Protein AF-A0A969KHF6-F1 (afdb_monomer)

Foldseek 3Di:
DAWDDDPDPVSVVVVVVVLVCQCVPPVNVVVVDDDPPDDDTDDDDPDDDDPVCPPVPDPVNVVVVVVVVVVVVPDDDDDDDDQKDKDFDDPDPPDTHHDPVIDMDGD

Structure (mmCIF, N/CA/C/O backbone):
data_AF-A0A969KHF6-F1
#
_entry.id   AF-A0A969KHF6-F1
#
loop_
_atom_site.group_PDB
_atom_site.id
_atom_site.type_symbol
_atom_site.label_atom_id
_atom_site.label_alt_id
_atom_site.label_comp_id
_atom_site.label_asym_id
_atom_site.label_entity_id
_atom_site.label_seq_id
_atom_site.pdbx_PDB_ins_code
_atom_site.Cartn_x
_atom_site.Cartn_y
_atom_site.Cartn_z
_atom_site.occupancy
_atom_site.B_iso_or_equiv
_atom_site.auth_seq_id
_atom_site.auth_comp_id
_atom_site.auth_asym_id
_atom_site.auth_atom_id
_atom_site.pdbx_PDB_model_num
ATOM 1 N N . MET A 1 1 ? -1.049 1.110 10.642 1.00 81.00 1 MET A N 1
ATOM 2 C CA . MET A 1 1 ? -1.145 1.164 9.164 1.00 81.00 1 MET A CA 1
ATOM 3 C C . MET A 1 1 ? -2.597 1.353 8.769 1.00 81.00 1 MET A C 1
ATOM 5 O O . MET A 1 1 ? -3.455 0.968 9.552 1.00 81.00 1 MET A O 1
ATOM 9 N N . ALA A 1 2 ? -2.856 1.926 7.597 1.00 85.62 2 ALA A N 1
ATOM 10 C CA . ALA A 1 2 ? -4.178 1.940 6.975 1.00 85.62 2 ALA A CA 1
ATOM 11 C C . ALA A 1 2 ? -4.185 0.934 5.820 1.00 85.62 2 ALA A C 1
ATOM 13 O O . ALA A 1 2 ? -3.369 1.057 4.907 1.00 85.62 2 ALA A O 1
ATOM 14 N N . CYS A 1 3 ? -5.050 -0.079 5.891 1.00 88.00 3 CYS A N 1
ATOM 15 C CA . CYS A 1 3 ? -5.207 -1.064 4.822 1.00 88.00 3 CYS A CA 1
ATOM 16 C C . CYS A 1 3 ? -6.025 -0.463 3.681 1.00 88.00 3 CYS A C 1
ATOM 18 O O . CYS A 1 3 ? -7.041 0.183 3.922 1.00 88.00 3 CYS A O 1
ATOM 20 N N . LEU A 1 4 ? -5.588 -0.703 2.449 1.00 87.81 4 LEU A N 1
ATOM 21 C CA . LEU A 1 4 ? -6.302 -0.311 1.244 1.00 87.81 4 LEU A CA 1
ATOM 22 C C . LEU A 1 4 ? -6.915 -1.552 0.603 1.00 87.81 4 LEU A C 1
ATOM 24 O O . LEU A 1 4 ? -6.277 -2.605 0.530 1.00 87.81 4 LEU A O 1
ATOM 28 N N . ILE A 1 5 ? -8.144 -1.404 0.124 1.00 87.62 5 ILE A N 1
ATOM 29 C CA . ILE A 1 5 ? -8.864 -2.439 -0.612 1.00 87.62 5 ILE A CA 1
ATOM 30 C C . ILE A 1 5 ? -9.067 -1.915 -2.040 1.00 87.62 5 ILE A C 1
ATOM 32 O O . ILE A 1 5 ? -9.450 -0.753 -2.195 1.00 87.62 5 ILE A O 1
ATOM 36 N N . PRO A 1 6 ? -8.782 -2.719 -3.078 1.00 89.19 6 PRO A N 1
ATOM 37 C CA . PRO A 1 6 ? -9.101 -2.364 -4.458 1.00 89.19 6 PRO A CA 1
ATOM 38 C C . PRO A 1 6 ? -10.593 -2.050 -4.617 1.00 89.19 6 PRO A C 1
ATOM 40 O O . PRO A 1 6 ? -11.431 -2.745 -4.043 1.00 89.19 6 PRO A O 1
ATOM 43 N N . ALA A 1 7 ? -10.927 -1.021 -5.398 1.00 89.38 7 ALA A N 1
ATOM 44 C CA . ALA A 1 7 ? -12.323 -0.669 -5.662 1.00 89.38 7 ALA A CA 1
ATOM 45 C C . ALA A 1 7 ? -13.006 -1.720 -6.553 1.00 89.38 7 ALA A C 1
ATOM 47 O O . ALA A 1 7 ? -14.187 -2.026 -6.370 1.00 89.38 7 ALA A O 1
ATOM 48 N N . HIS A 1 8 ? -12.250 -2.291 -7.494 1.00 90.44 8 HIS A N 1
ATOM 49 C CA . HIS A 1 8 ? -12.710 -3.315 -8.425 1.00 90.44 8 HIS A CA 1
ATOM 50 C C . HIS A 1 8 ? -11.723 -4.489 -8.515 1.00 90.44 8 HIS A C 1
ATOM 52 O O . HIS A 1 8 ? -10.535 -4.355 -8.214 1.00 90.44 8 HIS A O 1
ATOM 58 N N . GLU A 1 9 ? -12.205 -5.646 -8.978 1.00 88.88 9 GLU A N 1
ATOM 59 C CA . GLU A 1 9 ? -11.369 -6.839 -9.193 1.00 88.88 9 GLU A CA 1
ATOM 60 C C . GLU A 1 9 ? -10.245 -6.568 -10.209 1.00 88.88 9 GLU A C 1
ATOM 62 O O . GLU A 1 9 ? -9.101 -6.979 -10.016 1.00 88.88 9 GLU A O 1
ATOM 67 N N . ASP A 1 10 ? -10.536 -5.789 -11.254 1.00 90.81 10 ASP A N 1
ATOM 68 C CA . ASP A 1 10 ? -9.547 -5.425 -12.272 1.00 90.81 10 ASP A CA 1
ATOM 69 C C . ASP A 1 10 ? -8.395 -4.588 -11.689 1.00 90.81 10 ASP A C 1
ATOM 71 O O . ASP A 1 10 ? -7.244 -4.742 -12.104 1.00 90.81 10 ASP A O 1
ATOM 75 N N . ASP A 1 11 ? -8.662 -3.748 -10.681 1.00 89.00 11 ASP A N 1
ATOM 76 C CA . ASP A 1 11 ? -7.620 -2.979 -9.989 1.00 89.00 11 ASP A CA 1
ATOM 77 C C . ASP A 1 11 ? -6.678 -3.907 -9.216 1.00 89.00 11 ASP A C 1
ATOM 79 O O . ASP A 1 11 ? -5.454 -3.745 -9.257 1.00 89.00 11 ASP A O 1
ATOM 83 N N . TYR A 1 12 ? -7.239 -4.921 -8.548 1.00 88.25 12 TYR A N 1
ATOM 84 C CA . TYR A 1 12 ? -6.453 -5.952 -7.876 1.00 88.25 12 TYR A CA 1
ATOM 85 C C . TYR A 1 12 ? -5.559 -6.693 -8.874 1.00 88.25 12 TYR A C 1
ATOM 87 O O . TYR A 1 12 ? -4.352 -6.834 -8.649 1.00 88.25 12 TYR A O 1
ATOM 95 N N . GLN A 1 13 ? -6.129 -7.107 -10.007 1.00 88.25 13 GLN A N 1
ATOM 96 C CA . GLN A 1 13 ? -5.405 -7.857 -11.024 1.00 88.25 13 GLN A CA 1
ATOM 97 C C . GLN A 1 13 ? -4.267 -7.029 -11.644 1.00 88.25 13 GLN A C 1
ATOM 99 O O . GLN A 1 13 ? -3.144 -7.527 -11.754 1.00 88.25 13 GLN A O 1
ATOM 104 N N . ARG A 1 14 ? -4.491 -5.736 -11.933 1.00 88.69 14 ARG A N 1
ATOM 105 C CA . ARG A 1 14 ? -3.442 -4.807 -12.403 1.00 88.69 14 ARG A CA 1
ATOM 106 C C . ARG A 1 14 ? -2.274 -4.709 -11.420 1.00 88.69 14 ARG A C 1
ATOM 108 O O . ARG A 1 14 ? -1.115 -4.753 -11.835 1.00 88.69 14 ARG A O 1
ATOM 115 N N . ILE A 1 15 ? -2.557 -4.620 -10.119 1.00 86.81 15 ILE A N 1
ATOM 116 C CA . ILE A 1 15 ? -1.529 -4.585 -9.067 1.00 86.81 15 ILE A CA 1
ATOM 117 C C . ILE A 1 15 ? -0.751 -5.907 -9.013 1.00 86.81 15 ILE A C 1
ATOM 119 O O . ILE A 1 15 ? 0.481 -5.905 -8.900 1.00 86.81 15 ILE A O 1
ATOM 123 N N . VAL A 1 16 ? -1.445 -7.045 -9.093 1.00 86.12 16 VAL A N 1
ATOM 124 C CA . VAL A 1 16 ? -0.818 -8.373 -9.103 1.00 86.12 16 VAL A CA 1
ATOM 125 C C . VAL A 1 16 ? 0.107 -8.526 -10.308 1.00 86.12 16 VAL A C 1
ATOM 127 O O . VAL A 1 16 ? 1.248 -8.971 -10.148 1.00 86.12 16 VAL A O 1
ATOM 130 N N . ASP A 1 17 ? -0.344 -8.131 -11.494 1.00 87.12 17 ASP A N 1
ATOM 131 C CA . ASP A 1 17 ? 0.437 -8.267 -12.718 1.00 87.12 17 ASP A CA 1
ATOM 132 C C . ASP A 1 17 ? 1.631 -7.323 -12.741 1.00 87.12 17 ASP A C 1
ATOM 134 O O . ASP A 1 17 ? 2.731 -7.761 -13.072 1.00 87.12 17 ASP A O 1
ATOM 138 N N . LEU A 1 18 ? 1.485 -6.078 -12.290 1.00 85.44 18 LEU A N 1
ATOM 139 C CA . LEU A 1 18 ? 2.622 -5.179 -12.096 1.00 85.44 18 LEU A CA 1
ATOM 140 C C . LEU A 1 18 ? 3.691 -5.812 -11.194 1.00 85.44 18 LEU A C 1
ATOM 142 O O . LEU A 1 18 ? 4.869 -5.856 -11.551 1.00 85.44 18 LEU A O 1
ATOM 146 N N . ARG A 1 19 ? 3.289 -6.340 -10.031 1.00 84.31 19 ARG A N 1
ATOM 147 C CA . ARG A 1 19 ? 4.218 -6.999 -9.099 1.00 84.31 19 ARG A CA 1
ATOM 148 C C . ARG A 1 19 ? 4.912 -8.183 -9.759 1.00 84.31 19 ARG A C 1
ATOM 150 O O . ARG A 1 19 ? 6.110 -8.364 -9.561 1.00 84.31 19 ARG A O 1
ATOM 157 N N . ARG A 1 20 ? 4.189 -8.987 -10.546 1.00 83.19 20 ARG A N 1
ATOM 158 C CA . ARG A 1 20 ? 4.789 -10.078 -11.327 1.00 83.19 20 ARG A CA 1
ATOM 159 C C . ARG A 1 20 ? 5.846 -9.531 -12.284 1.00 83.19 20 ARG A C 1
ATOM 161 O O . ARG A 1 20 ? 6.966 -10.016 -12.237 1.00 83.19 20 ARG A O 1
ATOM 168 N N . HIS A 1 21 ? 5.544 -8.502 -13.070 1.00 84.00 21 HIS A N 1
ATOM 169 C CA . HIS A 1 21 ? 6.513 -7.919 -14.003 1.00 84.00 21 HIS A CA 1
ATOM 170 C C . HIS A 1 21 ? 7.76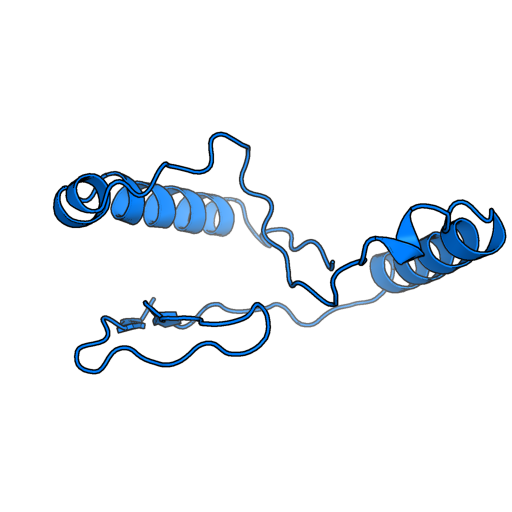4 -7.374 -13.302 1.00 84.00 21 HIS A C 1
ATOM 172 O O . HIS A 1 21 ? 8.858 -7.529 -13.831 1.00 84.00 21 HIS A O 1
ATOM 178 N N . ILE A 1 22 ? 7.630 -6.791 -12.106 1.00 81.62 22 ILE A N 1
ATOM 179 C CA . ILE A 1 22 ? 8.776 -6.314 -11.317 1.00 81.62 22 ILE A CA 1
ATOM 180 C C . ILE A 1 22 ? 9.616 -7.493 -10.806 1.00 81.62 22 ILE A C 1
ATOM 182 O O . ILE A 1 22 ? 10.827 -7.512 -11.001 1.00 81.62 22 ILE A O 1
ATOM 186 N N . TYR A 1 23 ? 8.994 -8.491 -10.171 1.00 78.19 23 TYR A N 1
ATOM 187 C CA . TYR A 1 23 ? 9.726 -9.602 -9.547 1.00 78.19 23 TYR A CA 1
ATOM 188 C C . TYR A 1 23 ? 10.222 -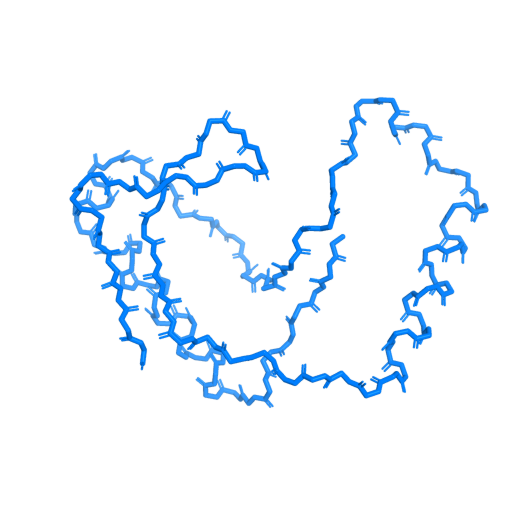10.666 -10.532 1.00 78.19 23 TYR A C 1
ATOM 190 O O . TYR A 1 23 ? 11.127 -11.413 -10.184 1.00 78.19 23 TYR A O 1
ATOM 198 N N . TYR A 1 24 ? 9.639 -10.767 -11.727 1.00 77.50 24 TYR A N 1
ATOM 199 C CA . TYR A 1 24 ? 10.116 -11.650 -12.800 1.00 77.50 24 TYR A CA 1
ATOM 200 C C . TYR A 1 24 ? 11.019 -10.922 -13.803 1.00 77.50 24 TYR A C 1
ATOM 202 O O . TYR A 1 24 ? 11.373 -11.490 -14.831 1.00 77.50 24 TYR A O 1
ATOM 210 N N . ASN A 1 25 ? 11.401 -9.673 -13.527 1.00 81.06 25 ASN A N 1
ATOM 211 C CA . ASN A 1 25 ? 12.410 -8.988 -14.316 1.00 81.06 25 ASN A CA 1
ATOM 212 C C . ASN A 1 25 ? 13.802 -9.523 -13.950 1.00 81.06 25 ASN A C 1
ATOM 214 O O . ASN A 1 25 ? 14.221 -9.409 -12.797 1.00 81.06 25 ASN A O 1
ATOM 218 N N . ASP A 1 26 ? 14.533 -10.053 -14.931 1.00 77.12 26 ASP A N 1
ATOM 219 C CA . ASP A 1 26 ? 15.855 -10.657 -14.716 1.00 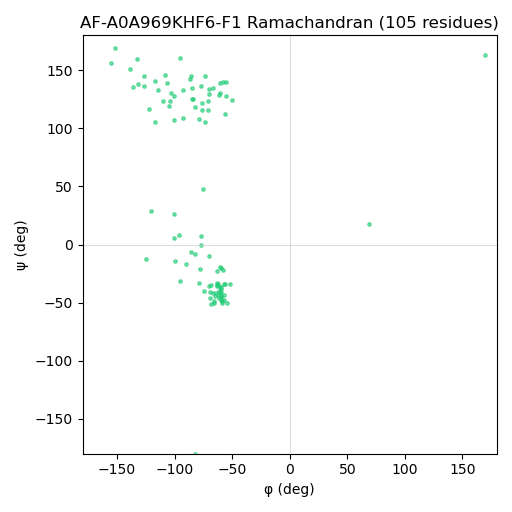77.12 26 ASP A CA 1
ATOM 220 C C . ASP A 1 26 ? 16.855 -9.697 -14.054 1.00 77.12 26 ASP A C 1
ATOM 222 O O . ASP A 1 26 ? 17.652 -10.118 -13.216 1.00 77.12 26 ASP A O 1
ATOM 226 N N . ASN A 1 27 ? 16.774 -8.393 -14.348 1.00 76.31 27 ASN A N 1
ATOM 227 C CA . ASN A 1 27 ? 17.646 -7.399 -13.719 1.00 76.31 27 ASN A CA 1
ATOM 228 C C . ASN A 1 27 ? 17.325 -7.225 -12.230 1.00 76.31 27 ASN A C 1
ATOM 230 O O . ASN A 1 27 ? 18.233 -7.019 -11.435 1.00 76.31 27 ASN A O 1
ATOM 234 N N . ILE A 1 28 ? 16.051 -7.324 -11.838 1.00 74.38 28 ILE A N 1
ATOM 235 C CA . ILE A 1 28 ? 15.624 -7.234 -10.434 1.00 74.38 28 ILE A CA 1
ATOM 236 C C . ILE A 1 28 ? 15.985 -8.515 -9.677 1.00 74.38 28 ILE A C 1
ATOM 238 O O . ILE A 1 28 ? 16.467 -8.442 -8.546 1.00 74.38 28 ILE A O 1
ATOM 242 N N . LEU A 1 29 ? 15.822 -9.682 -10.307 1.00 72.94 29 LEU A N 1
ATOM 243 C CA . LEU A 1 29 ? 16.251 -10.962 -9.737 1.00 72.94 29 LEU A CA 1
ATOM 244 C C . LEU A 1 29 ? 17.768 -11.003 -9.512 1.00 72.94 29 LEU A C 1
ATOM 246 O O . LEU A 1 29 ? 18.219 -11.471 -8.467 1.00 72.94 29 LEU A O 1
ATOM 250 N N . ALA A 1 30 ? 18.554 -10.456 -10.444 1.00 73.50 30 ALA A N 1
ATOM 251 C CA . ALA A 1 30 ? 20.009 -10.369 -10.329 1.00 73.50 30 ALA A CA 1
ATOM 252 C C . ALA A 1 30 ? 20.481 -9.496 -9.151 1.00 73.50 30 ALA A C 1
ATOM 254 O O . ALA A 1 30 ? 21.587 -9.695 -8.651 1.00 73.50 30 ALA A O 1
ATOM 255 N N . LEU A 1 31 ? 19.645 -8.571 -8.665 1.00 74.81 31 LEU A N 1
ATOM 256 C CA . LEU A 1 31 ? 19.928 -7.768 -7.469 1.00 74.81 31 LEU A CA 1
ATOM 257 C C . LEU A 1 31 ? 1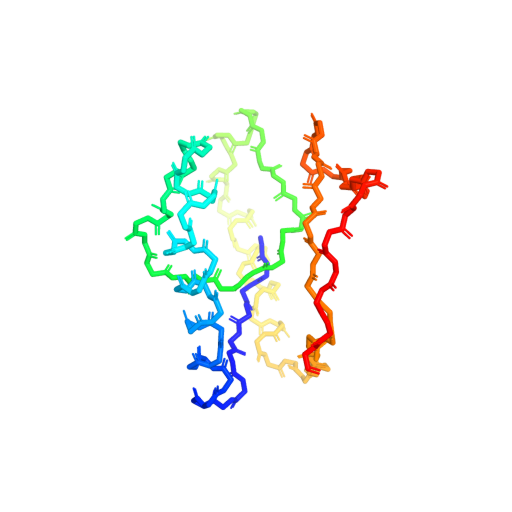9.726 -8.549 -6.156 1.00 74.81 31 LEU A C 1
ATOM 259 O O . LEU A 1 31 ? 19.924 -7.985 -5.082 1.00 74.81 31 LEU A O 1
ATOM 263 N N . GLY A 1 32 ? 19.319 -9.824 -6.215 1.00 67.88 32 GLY A N 1
ATOM 264 C CA . GLY A 1 32 ? 19.056 -10.647 -5.030 1.00 67.88 32 GLY A CA 1
ATOM 265 C C . GLY A 1 32 ? 17.818 -10.203 -4.246 1.00 67.88 32 GLY A C 1
ATOM 266 O O . GLY A 1 32 ? 17.668 -10.553 -3.078 1.00 67.88 32 GLY A O 1
ATOM 267 N N . ILE A 1 33 ? 16.936 -9.412 -4.868 1.00 71.25 33 ILE A N 1
ATOM 268 C CA . ILE A 1 33 ? 15.710 -8.922 -4.237 1.00 71.25 33 ILE A CA 1
ATOM 269 C C . ILE A 1 33 ? 14.724 -10.086 -4.144 1.00 71.25 33 ILE A C 1
ATOM 271 O O . ILE A 1 33 ? 14.120 -10.501 -5.135 1.00 71.25 33 ILE A O 1
ATOM 275 N N . GLU A 1 34 ? 14.547 -10.618 -2.939 1.00 65.44 34 GLU A N 1
ATOM 276 C CA . GLU A 1 34 ? 13.578 -11.679 -2.706 1.00 65.44 34 GLU A CA 1
ATOM 277 C C . GLU A 1 34 ? 12.141 -11.156 -2.821 1.00 65.44 34 GLU A C 1
ATOM 279 O O . GLU A 1 34 ? 11.754 -10.124 -2.261 1.00 65.44 34 GLU A O 1
ATOM 284 N N . LYS A 1 35 ? 11.310 -11.913 -3.541 1.00 64.38 35 LYS A N 1
ATOM 285 C CA . LYS A 1 35 ? 9.872 -11.669 -3.615 1.00 64.38 35 LYS A CA 1
ATOM 286 C C . LYS A 1 35 ? 9.271 -11.795 -2.216 1.00 64.38 35 LYS A C 1
ATOM 288 O O . LYS A 1 35 ? 9.414 -12.835 -1.574 1.00 64.38 35 LYS A O 1
ATOM 293 N N . GLN A 1 36 ? 8.505 -10.791 -1.784 1.00 61.16 36 GLN A N 1
ATOM 294 C CA . GLN A 1 36 ? 7.641 -10.951 -0.613 1.00 61.16 36 GLN A CA 1
ATOM 295 C C . GLN A 1 36 ? 6.700 -12.141 -0.856 1.00 61.16 36 GLN A C 1
ATOM 297 O O . GLN A 1 36 ? 5.849 -12.103 -1.746 1.00 61.16 36 GLN A O 1
ATOM 302 N N . ARG A 1 37 ? 6.895 -13.215 -0.083 1.00 50.50 37 ARG A N 1
ATOM 303 C CA . ARG A 1 37 ? 6.209 -14.511 -0.230 1.00 50.50 37 ARG A CA 1
ATOM 304 C C . ARG A 1 37 ? 4.722 -14.490 0.147 1.00 50.50 37 ARG A C 1
ATOM 306 O O . ARG A 1 37 ? 4.032 -15.466 -0.124 1.00 50.50 37 ARG A O 1
ATOM 313 N N . ASN A 1 38 ? 4.238 -13.409 0.754 1.00 56.00 38 ASN A N 1
ATOM 314 C CA . ASN A 1 38 ? 2.886 -13.321 1.304 1.00 56.00 38 ASN A CA 1
ATOM 315 C C . ASN A 1 38 ? 1.890 -12.677 0.330 1.00 56.00 38 ASN A C 1
ATOM 317 O O . ASN A 1 38 ? 2.271 -11.943 -0.586 1.00 56.00 38 ASN A O 1
ATOM 321 N N . ASN A 1 39 ? 0.600 -12.920 0.584 1.00 67.31 39 ASN A N 1
ATOM 322 C CA . ASN A 1 39 ? -0.501 -12.179 -0.027 1.00 67.31 39 ASN A CA 1
ATOM 323 C C . ASN A 1 39 ? -0.239 -10.678 0.141 1.00 67.31 39 ASN A C 1
ATOM 325 O O . ASN A 1 39 ? 0.015 -10.203 1.249 1.00 67.31 39 ASN A O 1
ATOM 329 N N . PHE A 1 40 ? -0.235 -9.943 -0.970 1.00 74.81 40 PHE A N 1
ATOM 330 C CA . PHE A 1 40 ? -0.000 -8.509 -0.931 1.00 74.81 40 PHE A CA 1
ATOM 331 C C . PHE A 1 40 ? -1.203 -7.809 -0.305 1.00 74.81 40 PHE A C 1
ATOM 333 O O . PHE A 1 40 ? -2.284 -7.804 -0.886 1.00 74.81 40 PHE A O 1
ATOM 340 N N . THR A 1 41 ? -0.983 -7.185 0.848 1.00 82.81 41 THR A N 1
ATOM 341 C CA . THR A 1 41 ? -1.938 -6.257 1.451 1.00 82.81 41 THR A CA 1
ATOM 342 C C . THR A 1 41 ? -1.467 -4.843 1.157 1.00 82.81 41 THR A C 1
ATOM 344 O O . THR A 1 41 ? -0.474 -4.388 1.734 1.00 82.81 41 THR A O 1
ATOM 347 N N . ALA A 1 42 ? -2.159 -4.151 0.251 1.00 85.94 42 ALA A N 1
ATOM 348 C CA . ALA A 1 42 ? -1.911 -2.738 0.001 1.00 85.94 42 ALA A CA 1
ATOM 349 C C . ALA A 1 42 ? -2.167 -1.947 1.291 1.00 85.94 42 ALA A C 1
ATOM 351 O O . ALA A 1 42 ? -3.186 -2.135 1.955 1.00 85.94 42 ALA A O 1
ATOM 352 N N . HIS A 1 43 ? -1.225 -1.095 1.685 1.00 89.56 43 HIS A N 1
ATOM 353 C CA . HIS A 1 43 ? -1.365 -0.290 2.890 1.00 89.56 43 HIS A CA 1
ATOM 354 C C . HIS A 1 43 ? -0.526 0.980 2.824 1.00 89.56 43 HIS A C 1
ATOM 356 O O . HIS A 1 43 ? 0.493 1.036 2.138 1.00 89.56 43 HIS A O 1
ATOM 362 N N . ILE A 1 44 ? -0.945 1.977 3.599 1.00 89.56 44 ILE A N 1
ATOM 363 C CA . ILE A 1 44 ? -0.160 3.171 3.895 1.00 89.56 44 ILE A CA 1
ATOM 364 C C . ILE A 1 44 ? 0.377 3.030 5.319 1.00 89.56 44 ILE A C 1
ATOM 366 O O . ILE A 1 44 ? -0.375 2.838 6.287 1.00 89.56 44 ILE A O 1
ATOM 370 N N . THR A 1 45 ? 1.697 3.110 5.462 1.00 91.06 45 THR A N 1
ATOM 371 C CA . THR A 1 45 ? 2.328 3.108 6.780 1.00 91.06 45 THR A CA 1
ATOM 372 C C . THR A 1 45 ? 2.160 4.471 7.436 1.00 91.06 45 THR A C 1
ATOM 374 O O . THR A 1 45 ? 2.685 5.468 6.959 1.00 91.06 45 THR A O 1
ATOM 377 N N . LEU A 1 46 ? 1.432 4.499 8.554 1.00 89.75 46 LEU A N 1
ATOM 378 C CA . LEU A 1 46 ? 1.206 5.712 9.353 1.00 89.75 46 LEU A CA 1
ATOM 379 C C . LEU A 1 46 ? 2.268 5.910 10.446 1.00 89.75 46 LEU A C 1
ATOM 381 O O . LEU A 1 46 ? 2.391 6.990 11.008 1.00 89.75 46 LEU A O 1
ATOM 385 N N . GLY A 1 47 ? 3.012 4.855 10.773 1.00 87.38 47 GLY A N 1
ATOM 386 C CA . GLY A 1 47 ? 4.014 4.849 11.829 1.00 87.38 47 GLY A CA 1
ATOM 387 C C . GLY A 1 47 ? 4.498 3.433 12.117 1.00 87.38 47 GLY A C 1
ATOM 388 O O . GLY A 1 47 ? 3.844 2.457 11.735 1.00 87.38 47 GLY A O 1
ATOM 389 N N . TYR A 1 48 ? 5.638 3.343 12.795 1.00 84.69 48 TYR A N 1
ATOM 390 C CA . TYR A 1 48 ? 6.242 2.093 13.242 1.00 84.69 48 TYR A CA 1
ATOM 391 C C . TYR A 1 48 ? 6.289 2.068 14.766 1.00 84.69 48 TYR A C 1
ATOM 393 O O . TYR A 1 48 ? 6.572 3.078 15.407 1.00 84.69 48 TYR A O 1
ATOM 401 N N . PHE A 1 49 ? 6.024 0.900 15.334 1.00 84.00 49 PHE A N 1
ATOM 402 C CA . PHE A 1 49 ? 6.218 0.647 16.753 1.00 84.00 49 PHE A CA 1
ATOM 403 C C . PHE A 1 49 ? 7.683 0.261 16.992 1.00 84.00 49 PHE A C 1
ATOM 405 O O . PHE A 1 49 ? 8.192 -0.644 16.335 1.00 84.00 49 PHE A O 1
ATOM 412 N N . GLY A 1 50 ? 8.364 0.979 17.890 1.00 80.31 50 GLY A N 1
ATOM 413 C CA . GLY A 1 50 ? 9.716 0.631 18.344 1.00 80.31 50 GLY A CA 1
ATOM 414 C C . GLY A 1 50 ? 9.701 -0.428 19.449 1.00 80.31 50 GLY A C 1
ATOM 415 O O . GLY A 1 50 ? 8.637 -0.855 19.884 1.00 80.31 50 GLY A O 1
ATOM 416 N N . GLU A 1 51 ? 10.869 -0.829 19.950 1.00 77.75 51 GLU A N 1
ATOM 417 C CA . GLU A 1 51 ? 10.977 -1.848 21.012 1.00 77.75 51 GLU A CA 1
ATOM 418 C C . GLU A 1 51 ? 10.200 -1.476 22.286 1.00 77.75 51 GLU A C 1
ATOM 420 O O . GLU A 1 51 ? 9.570 -2.334 22.900 1.00 77.75 51 GLU A O 1
ATOM 425 N N . GLU A 1 52 ? 10.126 -0.184 22.612 1.00 72.50 52 GLU A N 1
ATOM 426 C CA . GLU A 1 52 ? 9.350 0.371 23.736 1.00 72.50 52 GLU A CA 1
ATOM 427 C C . GLU A 1 52 ? 7.839 0.084 23.640 1.00 72.50 52 GLU A C 1
ATOM 429 O O . GLU A 1 52 ? 7.108 0.120 24.631 1.00 72.50 52 GLU A O 1
ATOM 434 N N . ALA A 1 53 ? 7.348 -0.229 22.438 1.00 71.31 53 ALA A N 1
ATOM 435 C CA . ALA A 1 53 ? 5.952 -0.552 22.186 1.00 71.31 53 ALA A CA 1
ATOM 436 C C . ALA A 1 53 ? 5.591 -2.012 22.498 1.00 71.31 53 ALA A C 1
ATOM 438 O O . ALA A 1 53 ? 4.411 -2.354 22.480 1.00 71.31 53 ALA A O 1
ATOM 439 N N . SER A 1 54 ? 6.567 -2.872 22.803 1.00 65.50 54 SER A N 1
ATOM 440 C CA . SER A 1 54 ? 6.333 -4.285 23.152 1.00 65.50 54 SER A CA 1
ATOM 441 C C . SER A 1 54 ? 5.449 -4.466 24.395 1.00 65.50 54 SER A C 1
ATOM 443 O O . SER A 1 54 ? 4.811 -5.502 24.556 1.00 65.50 54 SER A O 1
ATOM 445 N N . ASN A 1 55 ? 5.332 -3.425 25.226 1.00 67.44 55 ASN A N 1
ATOM 446 C CA . ASN A 1 55 ? 4.438 -3.381 26.383 1.00 67.44 55 ASN A CA 1
ATOM 447 C C . ASN A 1 55 ? 3.135 -2.592 26.138 1.00 67.44 55 ASN A C 1
ATOM 449 O O . ASN A 1 55 ? 2.337 -2.430 27.064 1.00 67.44 55 ASN A O 1
ATOM 453 N N . LEU A 1 56 ? 2.865 -2.122 24.909 1.00 68.56 56 LEU A N 1
ATOM 454 C CA . LEU A 1 56 ? 1.599 -1.471 24.525 1.00 68.56 56 LEU A CA 1
ATOM 455 C C . LEU A 1 56 ? 0.462 -2.498 24.356 1.00 68.56 56 LEU A C 1
ATOM 457 O O . LEU A 1 56 ? -0.299 -2.472 23.394 1.00 68.56 56 LEU A O 1
ATOM 461 N N . HIS A 1 57 ? 0.308 -3.392 25.327 1.00 67.00 57 HIS A N 1
ATOM 462 C CA . HIS A 1 57 ? -0.832 -4.299 25.453 1.00 67.00 57 HIS A CA 1
ATOM 463 C C . 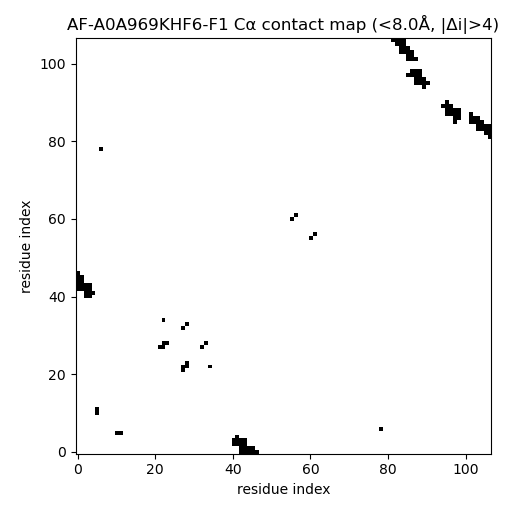HIS A 1 57 ? -1.836 -3.792 26.493 1.00 67.00 57 HIS A C 1
ATOM 465 O O . HIS A 1 57 ? -2.562 -4.572 27.101 1.00 67.00 57 HIS A O 1
ATOM 471 N N . SER A 1 58 ? -1.889 -2.476 26.723 1.00 78.69 58 SER A N 1
ATOM 472 C CA . SER A 1 58 ? -2.958 -1.923 27.551 1.00 78.69 58 SER A CA 1
ATOM 473 C C . SER A 1 58 ? -4.281 -2.024 26.792 1.00 78.69 58 SER A C 1
ATOM 475 O O . SER A 1 58 ? -4.384 -1.594 25.641 1.00 78.69 58 SER A O 1
ATOM 477 N N . GLU A 1 59 ? -5.311 -2.570 27.438 1.00 84.06 59 GLU A N 1
ATOM 478 C CA . GLU A 1 59 ? -6.663 -2.661 26.867 1.00 84.06 59 GLU A CA 1
ATOM 479 C C . GLU A 1 59 ? -7.157 -1.300 26.359 1.00 84.06 59 GLU A C 1
ATOM 481 O O . GLU A 1 59 ? -7.817 -1.213 25.327 1.00 84.06 59 GLU A O 1
ATOM 486 N N . ASN A 1 60 ? -6.770 -0.212 27.033 1.00 85.88 60 ASN A N 1
ATOM 487 C CA . ASN A 1 60 ? -7.091 1.154 26.626 1.00 85.88 60 ASN A CA 1
ATOM 488 C C . ASN A 1 60 ? -6.541 1.508 25.241 1.00 85.88 60 ASN A C 1
ATOM 490 O O . ASN A 1 60 ? -7.245 2.143 24.453 1.00 85.88 60 ASN A O 1
ATOM 494 N N . PHE A 1 61 ? -5.307 1.107 24.930 1.00 86.06 61 PHE A N 1
ATOM 495 C CA . PHE A 1 61 ? -4.706 1.365 23.626 1.00 86.06 61 PHE A CA 1
ATOM 496 C C . PHE A 1 61 ? -5.449 0.604 22.526 1.00 86.06 61 PHE A C 1
ATOM 498 O O . PHE A 1 61 ? -5.901 1.217 21.559 1.00 86.06 61 PHE A O 1
ATOM 505 N N . LEU A 1 62 ? -5.668 -0.701 22.717 1.00 87.62 62 LEU A N 1
ATOM 506 C CA . LEU A 1 62 ? -6.395 -1.539 21.760 1.00 87.62 62 LEU A CA 1
ATOM 507 C C . LEU A 1 62 ? -7.825 -1.032 21.532 1.00 87.62 62 LEU A C 1
ATOM 509 O O . LEU A 1 62 ? -8.242 -0.869 20.388 1.00 87.62 62 LEU A O 1
ATOM 513 N N . ASN A 1 63 ? -8.537 -0.679 22.605 1.00 91.75 63 ASN A N 1
ATOM 514 C CA . ASN A 1 63 ? -9.879 -0.102 22.525 1.00 91.75 63 ASN A CA 1
ATOM 515 C C . ASN A 1 63 ? -9.895 1.248 21.799 1.00 91.75 63 ASN A C 1
ATOM 517 O O . ASN A 1 63 ? -10.858 1.567 21.104 1.00 91.75 63 ASN A O 1
ATOM 521 N N . THR A 1 64 ? -8.848 2.059 21.954 1.00 91.19 64 THR A N 1
ATOM 522 C CA . THR A 1 64 ? -8.733 3.340 21.246 1.00 91.19 64 THR A CA 1
ATOM 523 C C . THR A 1 64 ? -8.519 3.117 19.753 1.00 91.19 64 THR A C 1
ATOM 525 O O . THR A 1 64 ? -9.219 3.726 18.946 1.00 91.19 64 THR A O 1
ATOM 528 N N . ILE A 1 65 ? -7.612 2.211 19.379 1.00 89.62 65 ILE A N 1
ATOM 529 C CA . ILE A 1 65 ? -7.364 1.859 17.976 1.00 89.62 65 ILE A CA 1
ATOM 530 C C . ILE A 1 65 ? -8.616 1.255 17.329 1.00 89.62 65 ILE A C 1
ATOM 532 O O . ILE A 1 65 ? -8.969 1.668 16.227 1.00 89.62 65 ILE A O 1
ATOM 536 N N . ALA A 1 66 ? -9.329 0.359 18.019 1.00 90.94 66 ALA A N 1
ATOM 537 C CA . ALA A 1 66 ? -10.581 -0.221 17.532 1.00 90.94 66 ALA A CA 1
ATOM 538 C C . ALA A 1 66 ? -11.640 0.860 17.261 1.00 90.94 66 ALA A C 1
ATOM 540 O O . ALA A 1 66 ? -12.162 0.946 16.158 1.00 90.94 66 ALA A O 1
ATOM 541 N N . LYS A 1 67 ? -11.863 1.779 18.211 1.00 93.94 67 LYS A N 1
ATOM 542 C CA . LYS A 1 67 ? -12.809 2.895 18.029 1.00 93.94 67 LYS A CA 1
ATOM 543 C C . LYS A 1 67 ? -12.440 3.815 16.869 1.00 93.94 67 LYS A C 1
ATOM 545 O O . LYS A 1 67 ? -13.329 4.359 16.219 1.00 93.94 67 LYS A O 1
ATOM 550 N N . ILE A 1 68 ? -11.146 4.055 16.646 1.00 91.75 68 ILE A N 1
ATOM 551 C CA . ILE A 1 68 ? -10.690 4.829 15.487 1.00 91.75 68 ILE A CA 1
ATOM 552 C C . ILE A 1 68 ? -11.017 4.056 14.211 1.00 91.75 68 ILE A C 1
ATOM 554 O O . ILE A 1 68 ? -11.616 4.635 13.312 1.00 91.75 68 ILE A O 1
ATOM 558 N N . ASN A 1 69 ? -10.675 2.767 14.153 1.00 90.50 69 ASN A N 1
ATOM 559 C CA . ASN A 1 69 ? -10.948 1.916 13.001 1.00 90.50 69 ASN A CA 1
ATOM 560 C C . ASN A 1 69 ? -12.442 1.871 12.658 1.00 90.50 69 ASN A C 1
ATOM 562 O O . ASN A 1 69 ? -12.785 2.120 11.511 1.00 90.50 69 ASN A O 1
ATOM 566 N N . ASP A 1 70 ? -13.319 1.651 13.639 1.00 91.50 70 ASP A N 1
ATOM 567 C CA . ASP A 1 70 ? -14.771 1.584 13.425 1.00 91.50 70 ASP A CA 1
ATOM 568 C C . ASP A 1 70 ? -15.310 2.897 12.841 1.00 91.50 70 ASP A C 1
ATOM 570 O O . ASP A 1 70 ? -16.022 2.904 11.843 1.00 91.50 70 ASP A O 1
ATOM 574 N N . ARG A 1 71 ? -14.872 4.041 13.388 1.00 90.50 71 ARG A N 1
ATOM 575 C CA . ARG A 1 71 ? -15.243 5.362 12.853 1.00 90.50 71 ARG A CA 1
ATOM 576 C C . ARG A 1 71 ? -14.759 5.589 11.427 1.00 90.50 71 ARG A C 1
ATOM 578 O O . ARG A 1 71 ? -15.393 6.340 10.697 1.00 90.50 71 ARG A O 1
ATOM 585 N N . GLN A 1 72 ? -13.601 5.040 11.066 1.00 87.31 72 GLN A N 1
ATOM 586 C CA . GLN A 1 72 ? -13.092 5.153 9.703 1.00 87.31 72 GLN A CA 1
ATOM 587 C C . GLN A 1 72 ? -13.782 4.159 8.765 1.00 87.31 72 GLN A C 1
ATOM 589 O O . GLN A 1 72 ? -13.978 4.498 7.609 1.00 87.31 72 GLN A O 1
ATOM 594 N N . ALA A 1 73 ? -14.177 2.974 9.229 1.00 84.44 73 ALA A N 1
ATOM 595 C CA . ALA A 1 73 ? -14.857 1.980 8.401 1.00 84.44 73 ALA A CA 1
ATOM 596 C C . ALA A 1 73 ? -16.217 2.481 7.884 1.00 84.44 73 ALA A C 1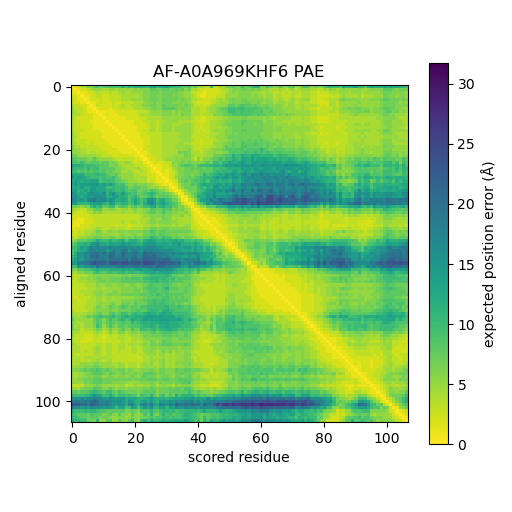
ATOM 598 O O . ALA A 1 73 ? -16.566 2.209 6.740 1.00 84.44 73 ALA A O 1
ATOM 599 N N . ASP A 1 74 ? -16.933 3.257 8.701 1.00 83.50 74 ASP A N 1
ATOM 600 C CA . ASP A 1 74 ? -18.236 3.834 8.344 1.00 83.50 74 ASP A CA 1
ATOM 601 C C . ASP A 1 74 ? -18.135 5.166 7.575 1.00 83.50 74 ASP A C 1
ATOM 603 O O . ASP A 1 74 ? -19.150 5.719 7.146 1.00 83.50 74 ASP A O 1
ATOM 607 N N . ALA A 1 75 ? -16.931 5.724 7.424 1.00 85.81 75 ALA A N 1
ATOM 608 C CA . ALA A 1 75 ? -16.728 6.997 6.743 1.00 85.81 75 ALA A CA 1
ATOM 609 C C . ALA A 1 75 ? -16.557 6.807 5.229 1.00 85.81 75 ALA A C 1
ATOM 611 O O . ALA A 1 75 ? -15.884 5.884 4.771 1.00 85.81 75 ALA A O 1
ATOM 612 N N . GLU A 1 76 ? -17.110 7.731 4.441 1.00 85.44 76 GLU A N 1
ATOM 613 C CA . GLU A 1 76 ? -16.757 7.839 3.026 1.00 85.44 76 GLU A CA 1
ATOM 614 C C . GLU A 1 76 ? -15.335 8.389 2.895 1.00 85.44 76 GLU A C 1
ATOM 616 O O . GLU A 1 76 ? -15.022 9.478 3.384 1.00 85.44 76 GLU A O 1
ATOM 621 N N . HIS A 1 77 ? -14.475 7.636 2.210 1.00 83.44 77 HIS A N 1
ATOM 622 C CA . HIS A 1 77 ? -13.106 8.045 1.912 1.00 83.44 77 HIS A CA 1
ATOM 623 C C . HIS A 1 77 ? -12.951 8.370 0.433 1.00 83.44 77 HIS A C 1
ATOM 625 O O . HIS A 1 77 ? -13.557 7.704 -0.410 1.00 83.44 77 HIS A O 1
ATOM 631 N N . PRO A 1 78 ? -12.103 9.351 0.086 1.00 84.31 78 PRO A N 1
ATOM 632 C CA . PRO A 1 78 ? -11.725 9.548 -1.300 1.00 84.31 78 PRO A CA 1
ATOM 633 C C . PRO A 1 78 ? -11.021 8.293 -1.830 1.00 84.31 78 PRO A C 1
ATOM 635 O O . PRO A 1 78 ? -10.179 7.696 -1.155 1.00 84.31 78 PRO A O 1
ATOM 638 N N . ALA A 1 79 ? -11.346 7.913 -3.063 1.00 87.69 79 ALA A N 1
ATOM 639 C CA . ALA A 1 79 ? -10.622 6.857 -3.751 1.00 87.69 79 ALA A CA 1
ATOM 640 C C . ALA A 1 79 ? -9.184 7.313 -4.041 1.00 87.69 79 ALA A C 1
ATOM 642 O O . ALA A 1 79 ? -8.951 8.421 -4.530 1.00 87.69 79 ALA A O 1
ATOM 643 N N . PHE A 1 80 ? -8.216 6.440 -3.773 1.00 88.81 80 PHE A N 1
ATOM 644 C CA . PHE A 1 80 ? -6.834 6.659 -4.185 1.00 88.81 80 PHE A CA 1
ATOM 645 C C . PHE A 1 80 ? -6.650 6.164 -5.616 1.00 88.81 80 PHE A C 1
ATOM 647 O O . PHE A 1 80 ? -6.915 5.001 -5.911 1.00 88.81 80 PHE A O 1
ATOM 654 N N . THR A 1 81 ? -6.154 7.036 -6.491 1.00 90.19 81 THR A N 1
ATOM 655 C CA . THR A 1 81 ? -5.745 6.658 -7.848 1.00 90.19 81 THR A CA 1
ATOM 656 C C . THR A 1 81 ? -4.227 6.582 -7.899 1.00 90.19 81 THR A C 1
ATOM 658 O O . THR A 1 81 ? -3.540 7.498 -7.449 1.00 90.19 81 THR A O 1
ATOM 661 N N . ILE A 1 82 ? -3.695 5.480 -8.427 1.00 88.06 82 ILE A N 1
ATOM 662 C CA . ILE A 1 82 ? -2.256 5.325 -8.649 1.00 88.06 82 ILE A CA 1
ATOM 663 C C . ILE A 1 82 ? -1.964 5.787 -10.074 1.00 88.06 82 ILE A C 1
ATOM 665 O O . ILE A 1 82 ? -2.340 5.118 -11.032 1.00 88.06 82 ILE A O 1
ATOM 669 N N . GLU A 1 83 ? -1.301 6.930 -10.207 1.00 89.44 83 GLU A N 1
ATOM 670 C CA . GLU A 1 83 ? -0.933 7.500 -11.511 1.00 89.44 83 GLU A CA 1
ATOM 671 C C . GLU A 1 83 ? 0.494 7.128 -11.923 1.00 89.44 83 GLU A C 1
ATOM 673 O O . GLU A 1 83 ? 0.808 6.999 -13.108 1.00 89.44 83 GLU A O 1
ATOM 678 N N . THR A 1 84 ? 1.377 6.962 -10.937 1.00 88.38 84 THR A N 1
ATOM 679 C CA . THR A 1 84 ? 2.798 6.706 -11.155 1.00 88.38 84 THR A CA 1
ATOM 680 C C . THR A 1 84 ? 3.341 5.663 -10.196 1.00 88.38 84 THR A C 1
ATOM 682 O O . THR A 1 84 ? 2.887 5.504 -9.062 1.00 88.38 84 THR A O 1
ATOM 685 N N . ILE A 1 85 ? 4.361 4.954 -10.669 1.00 85.62 85 ILE A N 1
ATOM 686 C CA . ILE A 1 85 ? 5.187 4.053 -9.874 1.00 85.62 85 ILE A CA 1
ATOM 687 C C . ILE A 1 85 ? 6.637 4.452 -10.089 1.00 85.62 85 ILE A C 1
ATOM 689 O O . ILE A 1 85 ? 7.069 4.691 -11.218 1.00 85.62 85 ILE A O 1
ATOM 693 N N . GLU A 1 86 ? 7.399 4.501 -9.003 1.00 87.12 86 GLU A N 1
ATOM 694 C CA . GLU A 1 86 ? 8.776 4.972 -9.024 1.00 87.12 86 GLU A CA 1
ATOM 695 C C . GLU A 1 86 ? 9.704 4.015 -8.288 1.00 87.12 86 GLU A C 1
ATOM 697 O O . GLU A 1 86 ? 9.399 3.540 -7.192 1.00 87.12 86 GLU A O 1
ATOM 702 N N . LEU A 1 87 ? 10.881 3.789 -8.871 1.00 84.44 87 LEU A N 1
ATOM 703 C CA . LEU A 1 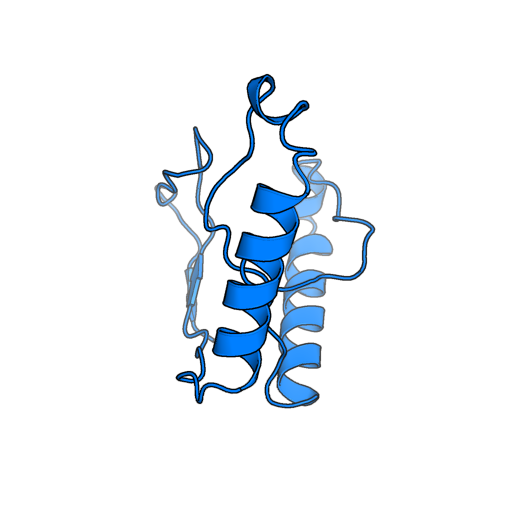87 ? 11.993 3.172 -8.166 1.00 84.44 87 LEU A CA 1
ATOM 704 C C . LEU A 1 87 ? 12.727 4.233 -7.335 1.00 84.44 87 LEU A C 1
ATOM 706 O O . LEU A 1 87 ? 13.287 5.188 -7.879 1.00 84.44 87 LEU A O 1
ATOM 710 N N . ARG A 1 88 ? 12.741 4.054 -6.011 1.00 86.69 88 ARG A N 1
ATOM 711 C CA . ARG A 1 88 ? 13.378 4.983 -5.069 1.00 86.69 88 ARG A CA 1
ATOM 712 C C . ARG A 1 88 ? 14.363 4.273 -4.151 1.00 86.69 88 ARG A C 1
ATOM 714 O O . ARG A 1 88 ? 14.120 3.149 -3.715 1.00 86.69 88 ARG A O 1
ATOM 721 N N . LYS A 1 89 ? 15.448 4.971 -3.814 1.00 87.62 89 LYS A N 1
ATOM 722 C CA . LYS A 1 89 ? 16.357 4.589 -2.731 1.00 87.62 89 LYS A CA 1
ATOM 723 C C . LYS A 1 89 ? 15.807 5.142 -1.417 1.00 87.62 89 LYS A C 1
ATOM 725 O O . LYS A 1 89 ? 15.268 6.244 -1.387 1.00 87.62 89 LYS A O 1
ATOM 730 N N . PHE A 1 90 ? 15.975 4.415 -0.323 1.00 89.19 90 PHE A N 1
ATOM 731 C CA . PHE A 1 90 ? 15.649 4.910 1.008 1.00 89.19 90 PHE A CA 1
ATOM 732 C C . PHE A 1 90 ? 16.763 4.533 1.982 1.00 89.19 90 PHE A C 1
ATOM 734 O O . PHE A 1 90 ? 17.254 3.407 1.958 1.00 89.19 90 PHE A O 1
ATOM 741 N N . ASP A 1 91 ? 17.167 5.481 2.827 1.00 89.38 91 ASP A N 1
ATOM 742 C CA . ASP A 1 91 ? 18.123 5.234 3.918 1.00 89.38 91 ASP A CA 1
ATOM 743 C C . ASP A 1 91 ? 17.395 5.056 5.266 1.00 89.38 91 ASP A C 1
ATOM 745 O O . ASP A 1 91 ? 17.964 4.583 6.246 1.00 89.38 91 ASP A O 1
ATOM 749 N N . ASN A 1 92 ? 16.114 5.431 5.328 1.00 87.25 92 ASN A N 1
ATOM 750 C CA . ASN A 1 92 ? 15.230 5.230 6.471 1.00 87.25 92 ASN A CA 1
ATOM 751 C C . ASN A 1 92 ? 13.771 5.104 6.001 1.00 87.25 92 ASN A C 1
ATOM 753 O O . ASN A 1 92 ? 13.449 5.394 4.853 1.00 87.25 92 ASN A O 1
ATOM 757 N N . MET A 1 93 ? 12.873 4.696 6.899 1.00 86.25 93 MET A N 1
ATOM 758 C CA . MET A 1 93 ? 11.482 4.360 6.553 1.00 86.25 93 MET A CA 1
ATOM 759 C C . MET A 1 93 ? 10.559 5.570 6.325 1.00 86.25 93 MET A C 1
ATOM 761 O O . MET A 1 93 ? 9.348 5.393 6.199 1.00 86.25 93 MET A O 1
ATOM 765 N N . VAL A 1 94 ? 11.110 6.790 6.306 1.00 86.31 94 VAL A N 1
ATOM 766 C CA . VAL A 1 94 ? 10.351 8.035 6.100 1.00 86.31 94 VAL A CA 1
ATOM 767 C C . VAL A 1 94 ? 10.879 8.882 4.937 1.00 86.31 94 VAL A C 1
ATOM 769 O O . VAL A 1 94 ? 10.184 9.792 4.499 1.00 86.31 94 VAL A O 1
ATOM 772 N N . ASN A 1 95 ? 12.069 8.582 4.400 1.00 88.19 95 ASN A N 1
ATOM 773 C CA . ASN A 1 95 ? 12.686 9.332 3.306 1.00 88.19 95 ASN A CA 1
ATOM 774 C C . ASN A 1 95 ? 12.971 8.431 2.100 1.00 88.19 95 ASN A C 1
ATOM 776 O O . ASN A 1 95 ? 13.818 7.540 2.161 1.00 88.19 95 ASN A O 1
ATOM 780 N N . PHE A 1 96 ? 12.308 8.732 0.982 1.00 90.25 96 PHE A N 1
ATOM 781 C CA . PHE A 1 96 ? 12.447 8.018 -0.287 1.00 90.25 96 PHE A CA 1
ATOM 782 C C . PHE A 1 96 ? 12.999 8.966 -1.355 1.00 90.25 96 PHE A C 1
ATOM 784 O O . PHE A 1 96 ? 12.277 9.829 -1.863 1.00 90.25 96 PHE A O 1
ATOM 791 N N . VAL A 1 97 ? 14.274 8.796 -1.693 1.00 89.12 97 VAL A N 1
ATOM 792 C CA . VAL A 1 97 ? 15.030 9.638 -2.622 1.00 89.12 97 VAL A CA 1
ATOM 793 C C . VAL A 1 97 ? 14.952 9.053 -4.040 1.00 89.12 97 VAL A C 1
ATOM 795 O O . VAL A 1 97 ? 15.158 7.844 -4.214 1.00 89.12 97 VAL A O 1
ATOM 798 N N . PRO A 1 98 ? 14.668 9.872 -5.070 1.00 83.06 98 PRO A N 1
ATOM 799 C CA . PRO A 1 98 ? 14.752 9.437 -6.461 1.00 83.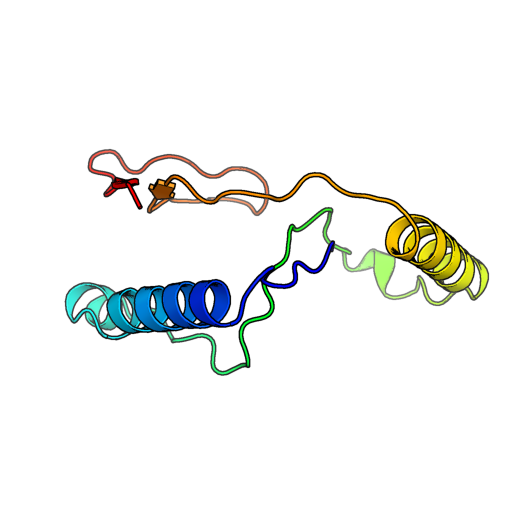06 98 PRO A CA 1
ATOM 800 C C . PRO A 1 98 ? 16.159 8.935 -6.795 1.00 83.06 98 PRO A C 1
ATOM 802 O O . PRO A 1 98 ? 17.152 9.527 -6.379 1.00 83.06 98 PRO A O 1
ATOM 805 N N . MET A 1 99 ? 16.264 7.853 -7.563 1.00 76.31 99 MET A N 1
ATOM 806 C CA . MET A 1 99 ? 17.560 7.450 -8.111 1.00 76.31 99 MET A CA 1
ATOM 807 C C . MET A 1 99 ? 17.958 8.402 -9.250 1.00 76.31 99 MET A C 1
ATOM 809 O O . MET A 1 99 ? 17.094 8.837 -10.007 1.00 76.31 99 MET A O 1
ATOM 813 N N . GLU A 1 100 ? 19.252 8.701 -9.413 1.00 67.25 100 GLU A N 1
ATOM 814 C CA . GLU A 1 100 ? 19.749 9.653 -10.431 1.00 67.25 100 GLU A CA 1
ATOM 815 C C . GLU A 1 100 ? 19.367 9.275 -11.875 1.00 67.25 100 GLU A C 1
ATOM 817 O O . GLU A 1 100 ? 19.317 10.133 -12.747 1.00 67.25 100 GLU A O 1
ATOM 822 N N . HIS A 1 101 ? 19.070 7.996 -12.125 1.00 65.12 101 HIS A N 1
ATOM 823 C CA . HIS A 1 101 ? 18.571 7.468 -13.405 1.00 65.12 101 HIS A CA 1
ATOM 824 C C . HIS A 1 101 ? 17.193 6.795 -13.231 1.00 65.12 101 HIS A C 1
ATOM 826 O O . HIS A 1 101 ? 16.871 5.814 -13.899 1.00 65.12 101 HIS A O 1
ATOM 832 N N . GLY A 1 102 ? 16.413 7.267 -12.254 1.00 60.00 102 GLY A N 1
ATOM 833 C CA . GLY A 1 102 ? 15.216 6.607 -11.744 1.00 60.00 102 GLY A CA 1
ATOM 834 C C . GLY A 1 102 ? 14.183 6.288 -12.820 1.00 60.00 102 GLY A C 1
ATOM 835 O O . GLY A 1 102 ? 13.749 7.150 -13.582 1.00 60.00 102 GLY A O 1
ATOM 836 N N . THR A 1 103 ? 13.763 5.026 -12.854 1.00 68.25 103 THR A N 1
ATOM 837 C CA . THR A 1 103 ? 12.676 4.553 -13.708 1.00 68.25 103 THR A CA 1
ATOM 838 C C . THR A 1 103 ? 11.343 4.945 -13.070 1.00 68.25 103 THR A C 1
ATOM 840 O O . THR A 1 103 ? 10.949 4.387 -12.044 1.00 68.25 103 THR A O 1
ATOM 843 N N . MET A 1 104 ? 10.666 5.927 -13.664 1.00 75.81 104 MET A N 1
ATOM 844 C CA . MET A 1 104 ? 9.274 6.266 -13.368 1.00 75.81 104 MET A CA 1
ATOM 845 C C . MET A 1 104 ? 8.389 5.670 -14.460 1.00 75.81 104 MET A C 1
ATOM 847 O O . MET A 1 104 ? 8.616 5.909 -15.647 1.00 75.81 104 MET A O 1
ATOM 851 N N . VAL A 1 105 ? 7.367 4.924 -14.058 1.00 74.25 105 VAL A N 1
ATOM 852 C CA . VAL A 1 105 ? 6.353 4.374 -14.958 1.00 74.25 105 VAL A CA 1
ATOM 853 C C . VAL A 1 105 ? 5.0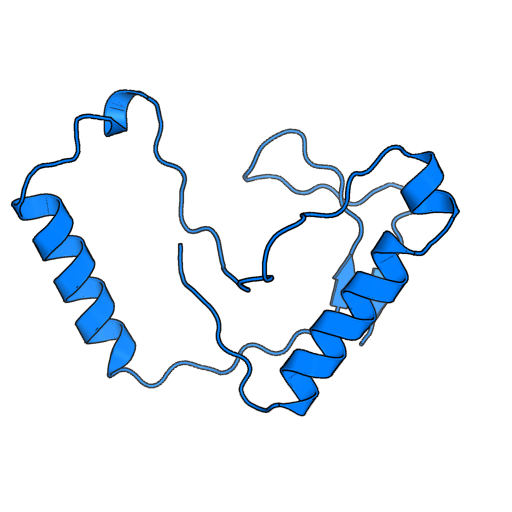43 5.103 -14.691 1.00 74.25 105 VAL A C 1
ATOM 855 O O . VAL A 1 105 ? 4.576 5.136 -13.554 1.00 74.25 105 VAL A O 1
ATOM 858 N N . LYS A 1 106 ? 4.467 5.703 -15.735 1.00 77.19 106 LYS A N 1
ATOM 859 C CA . LYS A 1 106 ? 3.091 6.216 -15.713 1.00 77.19 106 LYS A CA 1
ATOM 860 C C . LYS A 1 106 ? 2.134 5.072 -16.043 1.00 77.19 106 LYS A C 1
ATOM 862 O O . LYS A 1 106 ? 2.431 4.301 -16.958 1.00 77.19 106 LYS A O 1
ATOM 867 N N . LEU A 1 107 ? 1.054 4.955 -15.273 1.00 69.12 107 LEU A N 1
ATOM 868 C CA . LEU A 1 107 ? 0.037 3.906 -15.407 1.00 69.12 107 LEU A CA 1
ATOM 869 C C . LEU A 1 107 ? -1.122 4.285 -16.329 1.00 69.12 107 LEU A C 1
ATOM 871 O O . LEU A 1 107 ? -1.325 5.495 -16.572 1.00 69.12 107 LEU A O 1
#

pLDDT: mean 81.83, std 9.1, range [50.5, 93.94]

Radius of gyration: 17.54 Å; Cα contacts (8 Å, |Δi|>4): 64; chains: 1; bounding box: 38×24×43 Å

Sequence (107 aa):
MACLIPAHEDDYQRIVDLRRHIYYNDNILALGIEKQRNNFTAHITLGYFGEEASNLHSENFLNTIAKINDRQADAEHPAFTIETIELRKFDNMVNFVPMEHGTMVKL

Solvent-accessible surface area (backbone atoms only — not comparable to full-atom values): 6984 Å² total; per-residue (Å²): 103,49,79,55,76,67,94,44,72,68,54,47,51,54,53,52,50,51,51,47,56,55,63,69,28,67,74,46,44,73,70,68,60,75,73,77,88,61,86,86,75,52,63,50,82,78,71,82,82,58,81,84,47,78,70,68,76,46,67,67,56,55,54,50,52,48,54,51,48,55,60,53,70,78,46,92,70,84,83,86,80,80,58,67,48,71,52,60,48,62,93,51,102,85,48,75,44,76,40,98,84,47,59,70,46,76,108

Mean predicted aligned error: 7.38 Å

Secondary structure (DSSP, 8-state):
-EE---SSHHHHHHHHHHHHHHHT-HHHHHTT-----S----EE------GGGGG---HHHHHHHHHHHHHHHTS--PPPP--EEE-EEEEETTEEEEPTT--EEE-